Protein AF-A0A920GMR0-F1 (afdb_monomer_lite)

pLDDT: mean 83.6, std 14.62, range [42.91, 96.44]

Structure (mmCIF, N/CA/C/O backbone):
data_AF-A0A920GMR0-F1
#
_entry.id   AF-A0A920GMR0-F1
#
loop_
_atom_site.group_PDB
_atom_site.id
_atom_site.type_symbol
_atom_site.label_atom_id
_atom_site.label_alt_id
_atom_site.label_comp_id
_atom_site.label_asym_id
_atom_site.label_entity_id
_atom_site.label_seq_id
_atom_site.pdbx_PDB_ins_code
_atom_site.Cartn_x
_atom_site.Cartn_y
_atom_site.Cartn_z
_atom_site.occupancy
_atom_site.B_iso_or_equiv
_atom_site.auth_seq_id
_atom_site.auth_comp_id
_atom_site.auth_asym_id
_atom_site.auth_atom_id
_atom_site.pdbx_PDB_model_num
ATOM 1 N N . MET A 1 1 ? 6.857 -0.536 -16.432 1.00 78.44 1 MET A N 1
ATOM 2 C CA . MET A 1 1 ? 6.913 0.865 -15.950 1.00 78.44 1 MET A CA 1
ATOM 3 C C . MET A 1 1 ? 7.117 1.837 -17.101 1.00 78.44 1 MET A C 1
ATOM 5 O O . MET A 1 1 ? 6.237 2.659 -17.268 1.00 78.44 1 MET A O 1
ATOM 9 N N . MET A 1 2 ? 8.178 1.726 -17.919 1.00 84.81 2 MET A N 1
ATOM 10 C CA . MET A 1 2 ? 8.347 2.604 -19.100 1.00 84.81 2 MET A CA 1
ATOM 11 C C . MET A 1 2 ? 7.143 2.575 -20.052 1.00 84.81 2 MET A C 1
ATOM 13 O O . MET A 1 2 ? 6.658 3.633 -20.412 1.00 84.81 2 MET A O 1
ATOM 17 N N . GLU A 1 3 ? 6.597 1.394 -20.345 1.00 88.62 3 GLU A N 1
ATOM 18 C CA . GLU A 1 3 ? 5.380 1.243 -21.165 1.00 88.62 3 GLU A CA 1
ATOM 19 C C . GLU A 1 3 ? 4.188 2.061 -20.634 1.00 88.62 3 GLU A C 1
ATOM 21 O O . GLU A 1 3 ? 3.547 2.787 -21.378 1.00 88.62 3 GLU A O 1
ATOM 26 N N . ALA A 1 4 ? 3.932 2.031 -19.323 1.00 89.25 4 ALA A N 1
ATOM 27 C CA . ALA A 1 4 ? 2.837 2.804 -18.739 1.00 89.25 4 ALA A CA 1
ATOM 28 C C . ALA A 1 4 ? 3.069 4.321 -18.845 1.00 89.25 4 ALA A C 1
ATOM 30 O O . ALA A 1 4 ? 2.119 5.077 -19.015 1.00 89.25 4 ALA A O 1
ATOM 31 N N . VAL A 1 5 ? 4.329 4.764 -18.771 1.00 88.44 5 VAL A N 1
ATOM 32 C CA . VAL A 1 5 ? 4.697 6.172 -18.987 1.00 88.44 5 VAL A CA 1
ATOM 33 C C . VAL A 1 5 ? 4.481 6.568 -20.44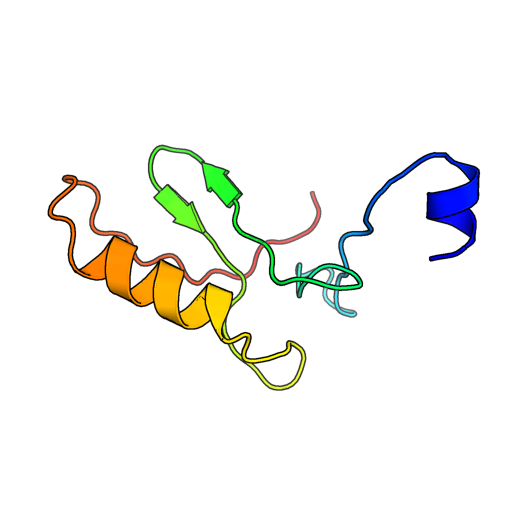9 1.00 88.44 5 VAL A C 1
ATOM 35 O O . VAL A 1 5 ? 3.992 7.663 -20.713 1.00 88.44 5 VAL A O 1
ATOM 38 N N . GLU A 1 6 ? 4.812 5.687 -21.395 1.00 93.62 6 GLU A N 1
ATOM 39 C CA . GLU A 1 6 ? 4.555 5.894 -22.827 1.00 93.62 6 GLU A CA 1
ATOM 40 C C . GLU A 1 6 ? 3.051 5.992 -23.127 1.00 93.62 6 GLU A C 1
ATOM 42 O O . GLU A 1 6 ? 2.643 6.835 -23.926 1.00 93.62 6 GLU A O 1
ATOM 47 N N . ASP A 1 7 ? 2.227 5.232 -22.404 1.00 93.88 7 ASP A N 1
ATOM 48 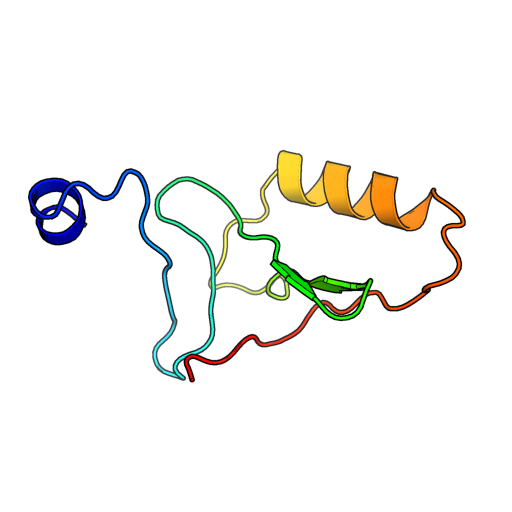C CA . ASP A 1 7 ? 0.760 5.316 -22.438 1.00 93.88 7 ASP A CA 1
ATOM 49 C C . ASP A 1 7 ? 0.189 6.531 -21.673 1.00 93.88 7 ASP A C 1
ATOM 51 O O . ASP A 1 7 ? -1.029 6.720 -21.601 1.00 93.88 7 ASP A O 1
ATOM 55 N N . GLY A 1 8 ? 1.048 7.385 -21.106 1.00 93.50 8 GLY A N 1
ATOM 56 C CA . GLY A 1 8 ? 0.660 8.613 -20.410 1.00 93.50 8 GLY A CA 1
ATOM 57 C C . GLY A 1 8 ? 0.169 8.411 -18.975 1.00 93.50 8 GLY A C 1
ATOM 58 O O . GLY A 1 8 ? -0.433 9.324 -18.409 1.00 93.50 8 GLY A O 1
ATOM 59 N N . ALA A 1 9 ? 0.405 7.245 -18.369 1.00 93.06 9 ALA A N 1
ATOM 60 C CA . ALA A 1 9 ? 0.111 7.020 -16.959 1.00 93.06 9 ALA A CA 1
ATOM 61 C C . ALA A 1 9 ? 1.147 7.712 -16.060 1.00 93.06 9 ALA A C 1
ATOM 63 O O . ALA A 1 9 ? 2.355 7.614 -16.273 1.00 93.06 9 ALA A O 1
ATOM 64 N N . GLU A 1 10 ? 0.665 8.372 -15.007 1.00 91.44 10 GLU A N 1
ATOM 65 C CA . GLU A 1 10 ? 1.522 9.027 -14.007 1.00 91.44 10 GLU A CA 1
ATOM 66 C C . GLU A 1 10 ? 2.096 8.039 -12.981 1.00 91.44 10 GLU A C 1
ATOM 68 O O . GLU A 1 10 ? 3.131 8.295 -12.371 1.00 91.44 10 GLU A O 1
ATOM 73 N N . GLU A 1 11 ? 1.417 6.909 -12.779 1.00 91.62 11 GLU A N 1
ATOM 74 C CA . GLU A 1 11 ? 1.760 5.902 -11.780 1.00 91.62 11 GLU A CA 1
ATOM 75 C C . GLU A 1 11 ? 1.238 4.521 -12.218 1.00 91.62 11 GLU A C 1
ATOM 77 O O . GLU A 1 11 ? 0.300 4.411 -13.012 1.00 91.62 11 GLU A O 1
ATOM 82 N N . VAL A 1 12 ? 1.849 3.452 -11.706 1.00 93.44 12 VAL A N 1
ATOM 83 C CA . VAL A 1 12 ? 1.563 2.058 -12.061 1.00 93.44 12 VAL A CA 1
ATOM 84 C C . VAL A 1 12 ? 1.221 1.256 -10.818 1.00 93.44 12 VAL A C 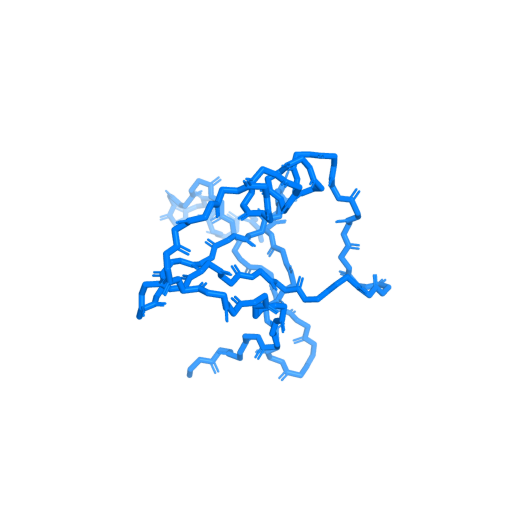1
ATOM 86 O O . VAL A 1 12 ? 2.023 1.173 -9.895 1.00 93.44 12 VAL A O 1
ATOM 89 N N . LEU A 1 13 ? 0.065 0.593 -10.829 1.00 93.25 13 LEU A N 1
ATOM 90 C CA . LEU A 1 13 ? -0.300 -0.379 -9.799 1.00 93.25 13 LEU A CA 1
ATOM 91 C C . LEU A 1 13 ? 0.461 -1.693 -10.003 1.00 93.25 13 LEU A C 1
ATOM 93 O O . LEU A 1 13 ? 0.473 -2.260 -11.098 1.00 93.25 13 LEU A O 1
ATOM 97 N N . LEU A 1 14 ? 1.060 -2.194 -8.930 1.00 93.31 14 LEU A N 1
ATOM 98 C CA . LEU A 1 14 ? 1.845 -3.419 -8.900 1.00 93.31 14 LEU A CA 1
ATOM 99 C C . LEU A 1 14 ? 1.031 -4.557 -8.286 1.00 93.31 14 LEU A C 1
ATOM 101 O O . LEU A 1 14 ? 0.259 -4.370 -7.344 1.00 93.31 14 LEU A O 1
ATOM 105 N N . PHE A 1 15 ? 1.217 -5.753 -8.837 1.00 93.94 15 PHE A N 1
ATOM 106 C CA . PHE A 1 15 ? 0.547 -6.967 -8.390 1.00 93.94 15 PHE A CA 1
ATOM 107 C C . PHE A 1 15 ? 1.576 -8.079 -8.217 1.00 93.94 15 PHE A C 1
ATOM 109 O O . PHE A 1 15 ? 2.523 -8.177 -8.999 1.00 93.94 15 PHE A O 1
ATOM 116 N N . ASN A 1 16 ? 1.381 -8.930 -7.213 1.00 91.94 16 ASN A N 1
ATOM 117 C CA . ASN A 1 16 ? 2.195 -10.129 -7.041 1.00 91.94 16 ASN A CA 1
ATOM 118 C C . ASN A 1 16 ? 1.767 -11.253 -8.003 1.00 91.94 16 ASN A C 1
ATOM 120 O O . ASN A 1 16 ? 0.782 -11.144 -8.736 1.00 91.94 16 ASN A O 1
ATOM 124 N N . GLU A 1 17 ? 2.484 -12.377 -7.966 1.00 93.00 17 GLU A N 1
ATOM 125 C CA . GLU A 1 17 ? 2.223 -13.546 -8.822 1.00 93.00 17 GLU A CA 1
ATOM 126 C C . GLU A 1 17 ? 0.830 -14.166 -8.615 1.00 93.00 17 GLU A C 1
ATOM 128 O O . GLU A 1 17 ? 0.308 -14.839 -9.501 1.00 93.00 17 GLU A O 1
ATOM 133 N N . ARG A 1 18 ? 0.196 -13.921 -7.461 1.00 90.94 18 ARG A N 1
ATOM 134 C CA . ARG A 1 18 ? -1.176 -14.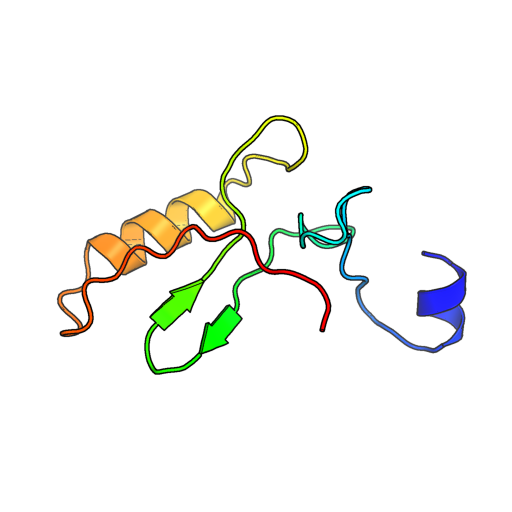362 -7.162 1.00 90.94 18 ARG A CA 1
ATOM 135 C C . ARG A 1 18 ? -2.241 -13.381 -7.667 1.00 90.94 18 ARG A C 1
ATOM 137 O O . ARG A 1 18 ? -3.429 -13.600 -7.419 1.00 90.94 18 ARG A O 1
ATOM 144 N N . GLY A 1 19 ? -1.837 -12.313 -8.357 1.00 91.88 19 GLY A N 1
ATOM 145 C CA . GLY A 1 19 ? -2.726 -11.263 -8.851 1.00 91.88 19 GLY A CA 1
ATOM 146 C C . GLY A 1 19 ? -3.262 -10.351 -7.748 1.00 91.88 19 GLY A C 1
ATOM 147 O O . GLY A 1 19 ? -4.321 -9.748 -7.918 1.00 91.88 19 GLY A O 1
ATOM 148 N N . GLU A 1 20 ? -2.573 -10.270 -6.611 1.00 91.75 20 GLU A N 1
ATOM 149 C CA . GLU A 1 20 ? -2.953 -9.427 -5.477 1.00 91.75 20 GLU A CA 1
ATOM 150 C C . GLU A 1 20 ? -2.217 -8.089 -5.567 1.00 91.75 20 GLU A C 1
ATOM 152 O O . GLU A 1 20 ? -1.013 -8.065 -5.816 1.00 91.75 20 GLU A O 1
ATOM 157 N N . LEU A 1 21 ? -2.937 -6.986 -5.376 1.00 92.50 21 LEU A N 1
ATOM 158 C CA . LEU A 1 21 ? -2.396 -5.633 -5.364 1.00 92.50 21 LEU A CA 1
ATOM 159 C C . LEU A 1 21 ? -1.421 -5.482 -4.198 1.00 92.50 21 LEU A C 1
ATOM 161 O O . LEU A 1 21 ? -1.768 -5.786 -3.056 1.00 92.50 21 LEU A O 1
ATOM 165 N N . THR A 1 22 ? -0.232 -4.967 -4.489 1.00 93.81 22 THR A N 1
ATOM 166 C CA . THR A 1 22 ? 0.837 -4.764 -3.509 1.00 93.81 22 THR A CA 1
ATOM 167 C C . THR A 1 22 ? 0.987 -3.275 -3.194 1.00 93.81 22 THR A C 1
ATOM 169 O O . THR A 1 22 ? 0.606 -2.802 -2.124 1.00 93.81 22 THR A O 1
ATOM 172 N N . GLU A 1 23 ? 1.483 -2.502 -4.150 1.00 94.50 23 GLU A N 1
ATOM 173 C CA . GLU A 1 23 ? 1.688 -1.059 -4.045 1.00 94.50 23 GLU A CA 1
ATOM 174 C C . GLU A 1 23 ? 1.704 -0.419 -5.439 1.00 94.50 23 GLU A C 1
ATOM 176 O O . GLU A 1 23 ? 1.273 -1.039 -6.410 1.00 94.50 23 GLU A O 1
ATOM 181 N N . ALA A 1 24 ? 2.135 0.832 -5.543 1.00 94.44 24 ALA A N 1
ATOM 182 C CA . ALA A 1 24 ? 2.424 1.492 -6.808 1.00 94.44 24 ALA A CA 1
ATOM 183 C C . ALA A 1 24 ? 3.943 1.670 -6.987 1.00 94.44 24 ALA A C 1
ATOM 185 O O . ALA A 1 24 ? 4.708 1.324 -6.087 1.00 94.44 24 ALA A O 1
ATOM 186 N N . ALA A 1 25 ? 4.415 2.208 -8.116 1.00 92.69 25 ALA A N 1
ATOM 187 C CA . ALA A 1 25 ? 5.853 2.300 -8.381 1.00 92.69 25 ALA A CA 1
ATOM 188 C C . ALA A 1 25 ? 6.611 3.129 -7.332 1.00 92.69 25 ALA A C 1
ATOM 190 O O . ALA A 1 25 ? 7.747 2.788 -7.002 1.00 92.69 25 ALA A O 1
ATOM 191 N N . ALA A 1 26 ? 6.000 4.196 -6.807 1.00 91.75 26 ALA A N 1
ATOM 192 C CA . ALA A 1 26 ? 6.634 5.085 -5.831 1.00 91.75 26 ALA A CA 1
ATOM 193 C C . ALA A 1 26 ? 5.811 5.318 -4.551 1.00 91.75 26 ALA A C 1
ATOM 195 O O . ALA A 1 26 ? 6.217 6.110 -3.694 1.00 91.75 26 ALA A O 1
ATOM 196 N N . CYS A 1 27 ? 4.659 4.662 -4.387 1.00 94.75 27 CYS A N 1
ATOM 197 C CA . CYS A 1 27 ? 3.782 4.892 -3.240 1.00 94.75 27 CYS A CA 1
ATOM 198 C C . CYS A 1 27 ? 2.959 3.663 -2.837 1.00 94.75 27 CYS A C 1
ATOM 200 O O . CYS A 1 27 ? 2.753 2.740 -3.615 1.00 94.75 27 CYS A O 1
ATOM 202 N N . ASN A 1 28 ? 2.444 3.659 -1.604 1.00 94.88 28 ASN A N 1
ATOM 203 C CA . ASN A 1 28 ? 1.444 2.675 -1.193 1.00 94.88 28 ASN A CA 1
ATOM 204 C C . ASN A 1 28 ? 0.048 3.072 -1.693 1.00 94.88 28 ASN A C 1
ATOM 206 O O . ASN A 1 28 ? -0.254 4.255 -1.843 1.00 94.88 28 ASN A O 1
ATOM 210 N N . VAL A 1 29 ? -0.837 2.086 -1.856 1.00 94.00 29 VAL A N 1
ATOM 211 C CA . VAL A 1 29 ? -2.179 2.294 -2.420 1.00 94.00 29 VAL A CA 1
ATOM 212 C C . VAL A 1 29 ? -3.259 2.234 -1.342 1.00 94.00 29 VAL A C 1
ATOM 214 O O . VAL A 1 29 ? -3.225 1.381 -0.451 1.00 94.00 29 VAL A O 1
ATOM 217 N N . PHE A 1 30 ? -4.247 3.120 -1.463 1.00 92.81 30 PHE A N 1
ATOM 218 C CA . PHE A 1 30 ? -5.482 3.116 -0.686 1.00 92.81 30 PHE A CA 1
ATOM 219 C C . PHE A 1 30 ? -6.690 3.110 -1.629 1.00 92.81 30 PHE A C 1
ATOM 221 O O . PHE A 1 30 ? -6.728 3.878 -2.587 1.00 92.81 30 PHE A O 1
ATOM 228 N N . ILE A 1 31 ? -7.691 2.277 -1.347 1.00 91.00 31 ILE A N 1
ATOM 229 C CA . ILE A 1 31 ? -8.947 2.200 -2.100 1.00 91.00 31 ILE A CA 1
ATOM 230 C C . ILE A 1 31 ? -10.096 2.600 -1.185 1.00 91.00 31 ILE A C 1
ATOM 232 O O . ILE A 1 31 ? -10.248 2.052 -0.098 1.00 91.00 31 IL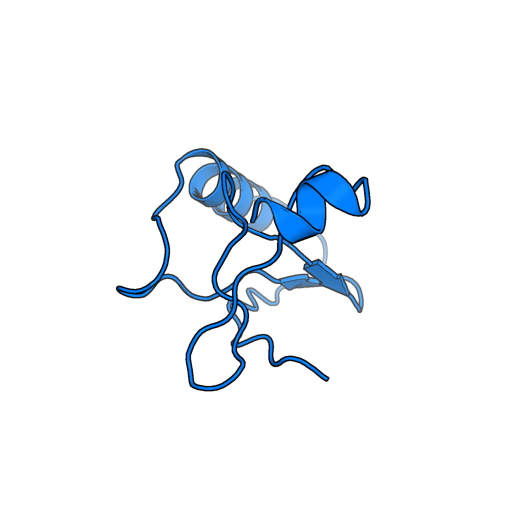E A O 1
ATOM 236 N N . VAL A 1 32 ? -10.945 3.518 -1.640 1.00 88.81 32 VAL A N 1
ATOM 237 C CA . VAL A 1 32 ? -12.178 3.877 -0.934 1.00 88.81 32 VAL A CA 1
ATOM 238 C C . VAL A 1 32 ? -13.346 3.184 -1.622 1.00 88.81 32 VAL A C 1
ATOM 240 O O . VAL A 1 32 ? -13.667 3.490 -2.766 1.00 88.81 32 VAL A O 1
ATOM 243 N N . SER A 1 33 ? -13.985 2.238 -0.938 1.00 84.12 33 SER A N 1
ATOM 244 C CA . SER A 1 33 ? -15.111 1.479 -1.489 1.00 84.12 33 SER A CA 1
ATOM 245 C C . SER A 1 33 ? -16.102 1.098 -0.397 1.00 84.12 33 SER A C 1
ATOM 247 O O . SER A 1 33 ? -15.711 0.749 0.713 1.00 84.12 33 SER A O 1
ATOM 249 N N . GLY A 1 34 ? -17.405 1.210 -0.676 1.00 83.31 34 GLY A N 1
ATOM 250 C CA . GLY A 1 34 ? -18.455 0.843 0.287 1.00 83.31 34 GLY A CA 1
ATOM 251 C C . GLY A 1 34 ? -18.422 1.629 1.608 1.00 83.31 34 GLY A C 1
ATOM 252 O O . GLY A 1 34 ? -18.951 1.167 2.618 1.00 83.31 34 GLY A O 1
ATOM 253 N N . GLY A 1 35 ? -17.789 2.807 1.627 1.00 81.62 35 GLY A N 1
ATOM 254 C CA . GLY A 1 35 ? -17.560 3.585 2.847 1.00 81.62 35 GLY A CA 1
ATOM 255 C C . GLY A 1 35 ? -16.454 3.032 3.755 1.00 81.62 35 GLY A C 1
ATOM 256 O O . GLY A 1 35 ? -16.387 3.442 4.911 1.00 81.62 35 GLY A O 1
ATOM 257 N N . ALA A 1 36 ? -15.623 2.119 3.250 1.00 80.50 36 ALA A N 1
ATOM 258 C CA . ALA A 1 36 ? -14.405 1.631 3.885 1.00 80.50 36 ALA A CA 1
ATOM 259 C C . ALA A 1 36 ? -13.167 2.134 3.129 1.00 80.50 36 ALA A C 1
ATOM 261 O O . ALA A 1 36 ? -13.229 2.412 1.928 1.00 80.50 36 ALA A O 1
ATOM 262 N N . VAL A 1 37 ? -12.047 2.240 3.847 1.00 86.81 37 VAL A N 1
ATOM 263 C CA . VAL A 1 37 ? -10.726 2.509 3.273 1.00 86.81 37 VAL A CA 1
ATOM 264 C C . VAL A 1 37 ? -9.908 1.228 3.368 1.00 86.81 37 VAL A C 1
ATOM 266 O O . VAL A 1 37 ? -9.673 0.718 4.461 1.00 86.81 37 VAL A O 1
ATOM 269 N N . LEU A 1 38 ? -9.497 0.722 2.214 1.00 88.31 38 LEU A N 1
ATOM 270 C CA . LEU A 1 38 ? -8.756 -0.518 2.039 1.00 88.31 38 LEU A CA 1
ATOM 271 C C . LEU A 1 38 ? -7.317 -0.189 1.661 1.00 88.31 38 LEU A C 1
ATOM 273 O O . LEU A 1 38 ? -7.066 0.747 0.906 1.00 88.31 38 LEU A O 1
ATOM 277 N N . THR A 1 39 ? -6.367 -0.974 2.141 1.00 91.69 39 THR A N 1
ATOM 278 C CA . THR A 1 39 ? -4.976 -0.939 1.675 1.00 91.69 39 THR A CA 1
ATOM 279 C C . THR A 1 39 ? -4.416 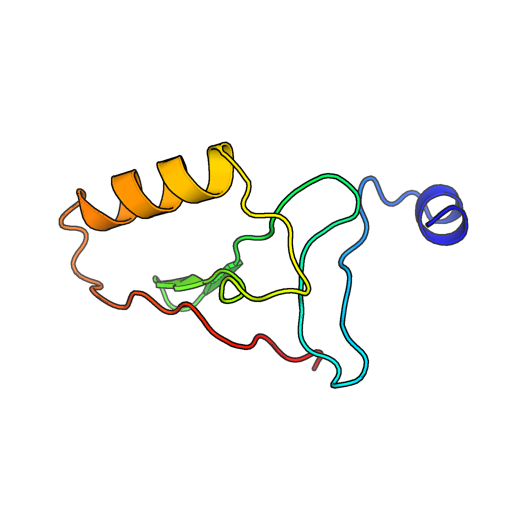-2.355 1.774 1.00 91.69 39 THR A C 1
ATOM 281 O O . THR A 1 39 ? -4.842 -3.089 2.674 1.00 91.69 39 THR A O 1
ATOM 284 N N . PRO A 1 40 ? -3.504 -2.774 0.879 1.00 92.00 40 PRO A N 1
ATOM 285 C CA . PRO A 1 40 ? -2.867 -4.082 0.985 1.00 92.00 40 PRO A CA 1
ATOM 286 C C . PRO A 1 40 ? -2.269 -4.320 2.376 1.00 92.00 40 PRO A C 1
ATOM 288 O O . PRO A 1 40 ? -1.769 -3.387 3.021 1.00 92.00 40 PRO A O 1
ATOM 291 N N . GLU A 1 41 ? -2.366 -5.557 2.867 1.00 89.31 41 GLU A N 1
ATOM 292 C CA . GLU A 1 41 ? -1.778 -5.938 4.153 1.00 89.31 41 GLU A CA 1
ATOM 293 C C . GLU A 1 41 ? -0.258 -5.756 4.125 1.00 89.31 41 GLU A C 1
ATOM 295 O O . GLU A 1 41 ? 0.372 -5.935 3.088 1.00 89.31 41 GLU A O 1
ATOM 300 N N . LEU A 1 42 ? 0.343 -5.393 5.263 1.00 89.75 42 LEU A N 1
ATOM 301 C CA . LEU A 1 42 ? 1.799 -5.287 5.322 1.00 89.75 42 LEU A CA 1
ATOM 302 C C . LEU A 1 42 ? 2.413 -6.685 5.411 1.00 89.75 42 LEU A C 1
ATOM 304 O O . LEU A 1 42 ? 2.253 -7.359 6.427 1.00 89.75 42 LEU A O 1
ATOM 308 N N . ASP A 1 43 ? 3.142 -7.076 4.373 1.00 87.44 43 ASP A N 1
ATOM 309 C CA . ASP A 1 43 ? 3.914 -8.312 4.301 1.00 87.44 43 ASP A CA 1
ATOM 310 C C . ASP A 1 43 ? 5.350 -8.036 3.804 1.00 87.44 43 ASP A C 1
ATOM 312 O O . ASP A 1 43 ? 5.840 -6.907 3.859 1.00 87.44 43 ASP A O 1
ATOM 316 N N . HIS A 1 44 ? 6.058 -9.074 3.350 1.00 87.31 44 HIS A N 1
ATOM 317 C CA . HIS A 1 44 ? 7.421 -8.955 2.817 1.00 87.31 44 HIS A CA 1
ATOM 318 C C . HIS A 1 44 ? 7.491 -8.484 1.351 1.00 87.31 44 HIS A C 1
ATOM 320 O O . HIS A 1 44 ? 8.585 -8.425 0.795 1.00 87.31 44 HIS A O 1
ATOM 326 N N . GLN A 1 45 ? 6.355 -8.182 0.717 1.00 90.50 45 GLN A N 1
ATOM 327 C CA . GLN A 1 45 ? 6.248 -7.821 -0.699 1.00 90.50 45 GLN A CA 1
ATOM 328 C C . GLN A 1 45 ? 5.912 -6.340 -0.921 1.00 90.50 45 GLN A C 1
ATOM 330 O O . GLN A 1 45 ? 5.844 -5.919 -2.074 1.00 90.50 45 GLN A O 1
ATOM 335 N N . ILE A 1 46 ? 5.696 -5.559 0.146 1.00 92.75 46 ILE A N 1
ATOM 336 C CA . ILE A 1 46 ? 5.405 -4.121 0.064 1.00 92.75 46 ILE A CA 1
ATOM 337 C C . ILE A 1 46 ? 6.251 -3.306 1.032 1.00 92.75 46 ILE A C 1
ATOM 339 O O . ILE A 1 46 ? 6.623 -3.767 2.115 1.00 92.75 46 ILE A O 1
ATOM 343 N N . LEU A 1 47 ? 6.506 -2.046 0.685 1.00 94.62 47 LEU A N 1
ATOM 344 C CA . LEU A 1 47 ? 7.244 -1.149 1.564 1.00 94.62 47 LEU A CA 1
ATOM 345 C C . LEU A 1 47 ? 6.389 -0.684 2.761 1.00 94.62 47 LEU A C 1
ATOM 347 O O . LEU A 1 47 ? 5.246 -0.245 2.580 1.00 94.62 47 LEU A O 1
ATOM 351 N N . PRO A 1 48 ? 6.938 -0.677 3.997 1.00 93.25 48 PRO A N 1
ATOM 352 C CA . PRO A 1 48 ? 6.259 -0.163 5.188 1.00 93.25 48 PRO A CA 1
ATOM 353 C C . PRO A 1 48 ? 6.257 1.377 5.214 1.00 93.25 48 PRO A C 1
ATOM 355 O O . PRO A 1 48 ? 6.873 2.003 6.084 1.00 93.25 48 PRO A O 1
ATOM 358 N N . GLY A 1 49 ? 5.568 1.999 4.254 1.00 95.25 49 GLY A N 1
ATOM 359 C CA . GLY A 1 49 ? 5.605 3.442 4.030 1.00 95.25 49 GLY A CA 1
ATOM 360 C C . GLY A 1 49 ? 5.185 4.268 5.246 1.00 95.25 49 GLY A C 1
ATOM 361 O O . GLY A 1 49 ? 4.212 3.968 5.944 1.00 95.25 49 GLY A O 1
ATOM 362 N N . VAL A 1 50 ? 5.927 5.351 5.490 1.00 96.44 50 VAL A N 1
ATOM 363 C CA . VAL A 1 50 ? 5.699 6.257 6.628 1.00 96.44 50 VAL A CA 1
ATOM 364 C C . VAL A 1 50 ? 4.330 6.930 6.521 1.00 96.44 50 VAL A C 1
ATOM 366 O O . VAL A 1 50 ? 3.566 6.907 7.483 1.00 96.44 50 VAL A O 1
ATOM 369 N N . THR A 1 51 ? 3.984 7.451 5.340 1.00 95.19 51 THR A N 1
ATOM 370 C CA . THR A 1 51 ? 2.674 8.066 5.080 1.00 95.19 51 THR A CA 1
ATOM 371 C C . THR A 1 51 ? 1.543 7.065 5.277 1.00 95.19 51 THR A C 1
ATOM 373 O O . THR A 1 51 ? 0.563 7.375 5.947 1.00 95.19 51 THR A O 1
ATOM 376 N N . ARG A 1 52 ? 1.706 5.827 4.786 1.00 94.25 52 ARG A N 1
ATOM 377 C CA . ARG A 1 52 ? 0.710 4.764 4.971 1.00 94.25 52 ARG A CA 1
ATOM 378 C C . ARG A 1 52 ? 0.416 4.526 6.450 1.00 94.25 52 ARG A C 1
ATOM 380 O O . ARG A 1 52 ? -0.747 4.445 6.834 1.00 94.25 52 ARG A O 1
ATOM 387 N N . ARG A 1 53 ? 1.462 4.446 7.277 1.00 92.88 53 ARG A N 1
ATOM 388 C CA . ARG A 1 53 ? 1.330 4.269 8.730 1.00 92.88 53 ARG A CA 1
ATOM 389 C C . ARG A 1 53 ? 0.539 5.410 9.370 1.00 92.88 53 ARG A C 1
ATOM 391 O O . ARG A 1 53 ? -0.430 5.139 10.070 1.00 92.88 53 ARG A O 1
ATOM 398 N N . GLN A 1 54 ? 0.896 6.658 9.065 1.00 94.12 54 GLN A N 1
ATOM 399 C CA . GLN A 1 54 ? 0.195 7.832 9.597 1.00 94.12 54 GLN A CA 1
ATOM 400 C C . GLN A 1 54 ? -1.277 7.866 9.164 1.00 94.12 54 GLN A C 1
ATOM 402 O O . GLN A 1 54 ? -2.155 8.125 9.981 1.00 94.12 54 GLN A O 1
ATOM 407 N N . CYS A 1 55 ? -1.579 7.542 7.903 1.00 91.25 55 CYS A N 1
ATOM 408 C CA . CYS A 1 55 ? -2.958 7.456 7.423 1.00 91.25 55 CYS A CA 1
ATOM 409 C C . CYS A 1 55 ? -3.769 6.405 8.195 1.00 91.25 55 CYS A C 1
ATOM 411 O O . CYS A 1 55 ? -4.889 6.692 8.610 1.00 91.25 55 CYS A O 1
ATOM 413 N N . ILE A 1 56 ? -3.210 5.212 8.431 1.00 88.44 56 ILE A N 1
ATOM 414 C CA . ILE A 1 56 ? -3.878 4.149 9.202 1.00 88.44 56 ILE A CA 1
ATOM 415 C C . ILE A 1 56 ? -4.143 4.594 10.648 1.00 88.44 56 ILE A C 1
ATOM 417 O O . ILE A 1 56 ? -5.231 4.350 11.175 1.00 88.44 56 ILE A O 1
ATOM 421 N N . GLU A 1 57 ? -3.184 5.266 11.285 1.00 89.38 57 GLU A N 1
ATOM 422 C CA . GLU A 1 57 ? -3.336 5.806 12.643 1.00 89.38 57 GLU A CA 1
ATOM 423 C C . GLU A 1 57 ? -4.465 6.848 12.712 1.00 89.38 57 GLU A C 1
ATOM 425 O O . GLU A 1 57 ? -5.345 6.751 13.568 1.00 89.38 57 GLU A O 1
ATOM 430 N N . LEU A 1 58 ? -4.508 7.792 11.766 1.00 89.00 58 LEU A N 1
ATOM 431 C CA . LEU A 1 58 ? -5.548 8.828 11.692 1.00 89.00 58 LEU A CA 1
ATOM 432 C C . LEU A 1 58 ? -6.945 8.252 11.422 1.00 89.00 58 LEU A C 1
ATOM 434 O O . LEU A 1 58 ? -7.926 8.667 12.046 1.00 89.00 58 LEU A O 1
ATOM 438 N N . LEU A 1 59 ? -7.040 7.273 10.520 1.00 85.19 59 LEU A N 1
ATOM 439 C CA . LEU A 1 59 ? -8.288 6.564 10.231 1.00 85.19 59 LEU A CA 1
ATOM 440 C C . LEU A 1 59 ? -8.788 5.785 11.452 1.00 85.19 59 LEU A C 1
ATOM 442 O O . LEU A 1 59 ? -9.991 5.722 11.684 1.00 85.19 59 LEU A O 1
ATOM 446 N N . SER A 1 60 ? -7.875 5.241 12.260 1.00 79.62 60 SER A N 1
ATOM 447 C CA . SER A 1 60 ? -8.215 4.517 13.492 1.00 79.62 60 SER A CA 1
ATOM 448 C C . SER A 1 60 ? -8.657 5.448 14.625 1.00 79.62 60 SER A C 1
ATOM 450 O O . SER A 1 60 ? -9.455 5.050 15.470 1.00 79.62 60 SER A O 1
ATOM 452 N N . ALA A 1 61 ? -8.146 6.681 14.654 1.00 79.50 61 ALA A N 1
ATOM 453 C CA . ALA A 1 61 ? -8.474 7.676 15.674 1.00 79.50 61 ALA A CA 1
ATOM 454 C C . ALA A 1 61 ? -9.821 8.380 15.435 1.00 79.50 61 ALA A C 1
ATOM 456 O O . ALA A 1 61 ? -10.378 8.974 16.359 1.00 79.50 61 ALA A O 1
ATOM 457 N N . THR A 1 62 ? -10.351 8.333 14.210 1.00 67.25 62 THR A N 1
ATOM 458 C CA . THR A 1 62 ? -11.582 9.044 13.858 1.00 67.25 62 THR A CA 1
ATOM 459 C C . THR A 1 62 ? -12.797 8.125 14.031 1.00 67.25 62 THR A C 1
ATOM 461 O O . THR A 1 62 ? -12.881 7.100 13.357 1.00 67.25 62 THR A O 1
ATOM 464 N N . PRO A 1 63 ? -13.792 8.475 14.868 1.00 59.62 63 PRO A N 1
ATOM 465 C CA . PRO A 1 63 ? -15.017 7.698 15.037 1.00 59.62 63 PRO A CA 1
ATOM 466 C C . PRO A 1 63 ? -15.999 7.968 13.885 1.00 59.62 63 PRO A C 1
ATOM 468 O O . PRO A 1 63 ? -17.152 8.338 14.096 1.00 59.62 63 PRO A O 1
ATOM 471 N N . THR A 1 64 ? -15.569 7.820 12.633 1.00 55.97 64 THR A N 1
ATOM 472 C CA . THR A 1 64 ? -16.522 7.654 11.534 1.00 55.97 64 THR A CA 1
ATOM 473 C C . THR A 1 64 ? -17.093 6.242 11.663 1.00 55.97 64 THR A C 1
ATOM 475 O O . THR A 1 64 ? -16.356 5.270 11.784 1.00 55.97 64 THR A O 1
ATOM 478 N N . GLY A 1 65 ? -18.422 6.116 11.730 1.00 46.47 65 GLY A N 1
ATOM 479 C CA . GLY A 1 65 ? -19.160 4.898 12.111 1.00 46.47 65 GLY A CA 1
ATOM 480 C C . GLY A 1 65 ? -19.050 3.680 11.179 1.00 46.47 65 GLY A C 1
ATOM 481 O O . GLY A 1 65 ? -20.016 2.939 11.029 1.00 46.47 65 GLY A O 1
ATOM 482 N N . ARG A 1 66 ? -17.901 3.446 10.545 1.00 47.94 66 ARG A N 1
ATOM 483 C CA . ARG A 1 66 ? -17.576 2.237 9.787 1.00 47.94 66 ARG A CA 1
ATOM 484 C C . ARG A 1 66 ? -16.212 1.723 10.235 1.00 47.94 66 ARG A C 1
ATOM 486 O O . ARG A 1 66 ? -15.207 1.837 9.549 1.00 47.94 66 ARG A O 1
ATOM 493 N N . SER A 1 67 ? -16.213 1.141 11.431 1.00 42.91 67 SER A N 1
ATOM 494 C CA . SER A 1 67 ? -15.131 0.302 11.943 1.00 42.91 67 SER A CA 1
ATOM 495 C C . SER A 1 67 ? -15.011 -0.941 11.069 1.00 42.91 67 SER A C 1
ATOM 497 O O . SER A 1 67 ? -15.657 -1.949 11.346 1.00 42.91 67 SER A O 1
ATOM 499 N N . LYS A 1 68 ? -14.225 -0.863 9.996 1.00 44.03 68 LYS A N 1
ATOM 500 C CA . LYS A 1 68 ? -13.676 -2.029 9.307 1.00 44.03 68 LYS A CA 1
ATOM 501 C C . LYS A 1 68 ? -12.303 -1.678 8.744 1.00 44.03 68 LYS A C 1
ATOM 503 O O . LYS A 1 68 ? -12.148 -0.978 7.750 1.00 44.03 68 LYS A O 1
ATOM 508 N N . ARG A 1 69 ? -11.317 -2.105 9.533 1.00 55.56 69 ARG A N 1
ATOM 509 C CA . ARG A 1 69 ? -9.875 -2.091 9.295 1.00 55.56 69 ARG A CA 1
ATOM 510 C C . ARG A 1 69 ? -9.579 -3.117 8.210 1.00 55.56 69 ARG A C 1
ATOM 512 O O . ARG A 1 69 ? -9.040 -4.175 8.505 1.00 55.56 69 ARG A O 1
ATOM 519 N N . ASP A 1 70 ? -9.990 -2.857 6.985 1.00 51.88 70 ASP A N 1
ATOM 520 C CA . ASP A 1 70 ? -9.915 -3.882 5.952 1.00 51.88 70 ASP A CA 1
ATOM 521 C C . ASP A 1 70 ? -8.583 -3.721 5.206 1.00 51.88 70 ASP A C 1
ATOM 523 O O . ASP A 1 70 ? -8.507 -3.381 4.023 1.00 51.88 70 ASP A O 1
ATOM 527 N N . LEU A 1 71 ? -7.506 -3.966 5.969 1.00 56.25 71 LEU A N 1
ATOM 528 C CA . LEU A 1 71 ? -6.315 -4.605 5.422 1.00 56.25 71 LEU A CA 1
ATOM 529 C C . LEU A 1 71 ? -6.838 -5.840 4.693 1.00 56.25 71 LEU A C 1
ATOM 531 O O . LEU A 1 71 ? -7.493 -6.694 5.289 1.00 56.25 71 LEU A O 1
ATOM 535 N N . CYS A 1 72 ? -6.721 -5.836 3.374 1.00 59.38 72 CYS A N 1
ATOM 536 C CA . CYS A 1 72 ? -7.312 -6.889 2.578 1.00 59.38 72 CYS A CA 1
ATOM 537 C C . CYS A 1 72 ? -6.471 -7.160 1.348 1.00 59.38 72 CYS A C 1
ATOM 539 O O . CYS A 1 72 ? -5.849 -6.277 0.753 1.00 59.38 72 CYS A O 1
ATOM 541 N N . THR A 1 73 ? -6.479 -8.426 0.964 1.00 59.66 73 THR A N 1
ATOM 542 C CA . THR A 1 73 ? -5.908 -8.880 -0.287 1.00 59.66 73 THR A CA 1
ATOM 543 C C . THR A 1 73 ? -6.826 -8.450 -1.427 1.00 59.66 73 THR A C 1
ATOM 545 O O . THR A 1 73 ? -7.843 -9.084 -1.711 1.00 59.66 73 THR A O 1
ATOM 548 N N . LEU A 1 74 ? -6.477 -7.344 -2.075 1.00 75.25 74 LEU A N 1
ATOM 549 C CA . LEU A 1 74 ? -7.198 -6.822 -3.231 1.00 75.25 74 LEU A CA 1
ATOM 550 C C . LEU A 1 74 ? -6.744 -7.588 -4.472 1.00 75.25 74 LEU A C 1
ATOM 552 O O . LEU A 1 74 ? -5.587 -7.485 -4.858 1.00 75.25 74 LEU A O 1
ATOM 556 N N . LYS A 1 75 ? -7.623 -8.375 -5.092 1.00 72.50 75 LYS A N 1
ATOM 557 C CA . LYS A 1 75 ? -7.286 -9.116 -6.315 1.00 72.50 75 LYS A CA 1
ATOM 558 C C . LYS A 1 75 ? -7.665 -8.331 -7.560 1.00 72.50 75 LYS A C 1
ATOM 560 O O . LYS A 1 75 ? -8.681 -7.640 -7.574 1.00 72.50 75 LYS A O 1
ATOM 565 N N . LYS A 1 76 ? -6.849 -8.469 -8.603 1.00 67.31 76 LYS A N 1
ATOM 566 C CA . LYS A 1 76 ? -7.175 -7.997 -9.948 1.00 67.31 76 LYS A CA 1
ATOM 567 C C . LYS A 1 76 ? -8.460 -8.698 -10.416 1.00 67.31 76 LYS A C 1
ATOM 569 O O . LYS A 1 76 ? -8.541 -9.923 -10.320 1.00 67.31 76 LYS A O 1
ATOM 574 N N . CYS A 1 77 ? -9.455 -7.910 -10.827 1.00 55.22 77 CYS A N 1
ATOM 575 C CA . CYS A 1 77 ? -10.715 -8.401 -11.390 1.00 55.22 77 CYS A CA 1
ATOM 576 C C . CYS A 1 77 ? -10.491 -9.149 -12.707 1.00 55.22 77 CYS A C 1
ATOM 578 O O . CYS A 1 77 ? -9.579 -8.733 -13.462 1.00 55.22 77 CYS A O 1
#

Sequence (77 aa):
MMEAVEDGAEEVLLFNERGELTEAAACNVFIVSGGAVLTPELDHQILPGVTRRQCIELLSATPTGRSKRDLCTLKKC

Radius of gyration: 13.69 Å; chains: 1; bounding box: 28×23×38 Å

Foldseek 3Di:
DVVCVVVVDPKAFDADPQQWTAAIPPGFDWDQDPNDIEGAADDPRHDPDPVVVVVLVVVVPDPPPDPDPHNDGHGDD

Secondary structure (DSSP, 8-state):
-HHHHHTT-S--EEE-TTSBEEEESSS---EEETTEEEE---STTS---HHHHHHHHHHHHS--S----EE---B--